Protein AF-A0A975L8N8-F1 (afdb_monomer_lite)

pLDDT: mean 70.87, std 14.81, range [38.94, 93.69]

Secondary structure (DSSP, 8-state):
--HHHHHHHHHHHHHHHHHHHHHHHHHHHHHHHHHHTT---PPPPPP-----S--------TTSPPHHHHHHHHHHHHTT-HHHHHHHHHHHTTT-HHHHHHHHHHHHHTTS-----

Sequence (117 aa):
MSLMFMLFALLGAVVVLGGGSYALRSVLAHMEARVALAEPEPPPRPEPDPHVGGYVPVQGDPGALPAELRDRVRNLIALGRTEDAVRVVRARLGGDEAGALRVVRRLGGEERPALES

Foldseek 3Di:
DDPVVVVVVVVVVVCCVVVVVVVVVVVVVVVVVVVVVVDPDDPDDDDDDDDDDDDDDPPPDPLDDDPVLLVVLLVCVVVVNNVVSLVSQCVVVVNPSVSSNVSSCVSNVVPPDPPDD

Structure (mmCIF, N/CA/C/O backbone):
data_AF-A0A975L8N8-F1
#
_entry.id   AF-A0A975L8N8-F1
#
loop_
_atom_site.group_PDB
_atom_site.id
_atom_site.type_symbol
_atom_site.label_atom_id
_atom_site.label_alt_id
_atom_site.label_comp_id
_atom_site.label_asym_id
_atom_site.label_entity_id
_atom_site.label_seq_id
_atom_site.pdbx_PDB_ins_code
_atom_site.Cartn_x
_atom_site.Cartn_y
_atom_site.Cartn_z
_atom_site.occupancy
_atom_site.B_iso_or_equiv
_atom_site.auth_seq_id
_atom_site.auth_comp_id
_atom_site.auth_asym_id
_atom_site.auth_atom_id
_atom_site.pdbx_PDB_model_num
ATOM 1 N N . MET A 1 1 ? -18.707 13.602 33.721 1.00 67.00 1 MET A N 1
ATOM 2 C CA . MET A 1 1 ? -17.598 12.804 33.152 1.00 67.00 1 MET A CA 1
ATOM 3 C C . MET A 1 1 ? -16.348 13.674 33.170 1.00 67.00 1 MET A C 1
ATOM 5 O O . MET A 1 1 ? -16.394 14.760 32.612 1.00 67.00 1 MET A O 1
ATOM 9 N N . SER A 1 2 ? -15.307 13.293 33.915 1.00 85.88 2 SER A N 1
ATOM 10 C CA . SER A 1 2 ? -14.152 14.166 34.194 1.00 85.88 2 SER A CA 1
ATOM 11 C C . SER A 1 2 ? -13.289 14.402 32.944 1.00 85.88 2 SER A C 1
ATOM 13 O O . SER A 1 2 ? -1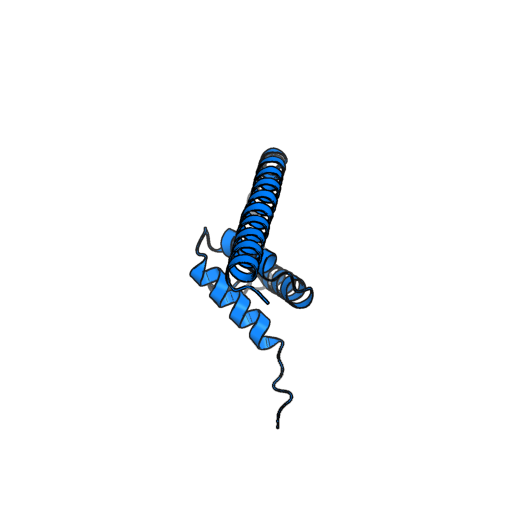2.880 13.442 32.294 1.00 85.88 2 SER A O 1
ATOM 15 N N . LEU A 1 3 ? -12.978 15.668 32.638 1.00 88.69 3 LEU A N 1
ATOM 16 C CA . LEU A 1 3 ? -12.120 16.095 31.518 1.00 88.69 3 LEU A CA 1
ATOM 17 C C . LEU A 1 3 ? -10.737 15.416 31.540 1.00 88.69 3 LEU A C 1
ATOM 19 O O . LEU A 1 3 ? -10.212 15.035 30.497 1.00 88.69 3 LEU A O 1
ATOM 23 N N . MET A 1 4 ? -10.188 15.192 32.736 1.00 90.44 4 MET A N 1
ATOM 24 C CA . MET A 1 4 ? -8.932 14.457 32.934 1.00 90.44 4 MET A CA 1
ATOM 25 C C . MET A 1 4 ? -9.010 13.038 32.363 1.00 90.44 4 MET A C 1
ATOM 27 O O . MET A 1 4 ? -8.095 12.586 31.684 1.00 90.44 4 MET A O 1
ATOM 31 N N . PHE A 1 5 ? -10.132 12.352 32.579 1.00 91.06 5 PHE A N 1
ATOM 32 C CA . PHE A 1 5 ? -10.330 10.986 32.097 1.00 91.06 5 PHE A CA 1
ATOM 33 C C . PHE A 1 5 ? -10.394 10.932 30.564 1.00 91.06 5 PHE A C 1
ATOM 35 O O . PHE A 1 5 ? -9.832 10.031 29.947 1.00 91.06 5 PHE A O 1
ATOM 42 N N . MET A 1 6 ? -11.022 11.939 29.946 1.00 91.25 6 MET A N 1
ATOM 43 C CA . MET A 1 6 ? -11.068 12.083 28.490 1.00 91.25 6 MET A CA 1
ATOM 44 C C . MET A 1 6 ? -9.670 12.294 27.902 1.00 91.25 6 MET A C 1
ATOM 46 O O . MET A 1 6 ? -9.335 11.661 26.906 1.00 91.25 6 MET A O 1
ATOM 50 N N . LEU A 1 7 ? -8.842 13.131 28.534 1.00 92.81 7 LEU A N 1
ATOM 51 C CA . LEU A 1 7 ? -7.463 13.375 28.104 1.00 92.81 7 LEU A CA 1
ATOM 52 C C . LEU A 1 7 ? -6.601 12.113 28.174 1.00 92.81 7 LEU A C 1
ATOM 54 O O . LEU A 1 7 ? -5.882 11.826 27.221 1.00 92.81 7 LEU A O 1
ATOM 58 N N . PHE A 1 8 ? -6.707 11.329 29.250 1.00 93.69 8 PHE A N 1
ATOM 59 C CA . PHE A 1 8 ? -5.989 10.056 29.351 1.00 93.69 8 PHE A CA 1
ATOM 60 C C . PHE A 1 8 ? -6.437 9.049 28.291 1.00 93.69 8 PHE A C 1
ATOM 62 O O . PHE A 1 8 ? -5.593 8.393 27.682 1.00 93.69 8 PHE A O 1
ATOM 69 N N . ALA A 1 9 ? -7.742 8.957 28.023 1.00 91.81 9 ALA A N 1
ATOM 70 C CA . ALA A 1 9 ? -8.263 8.095 26.966 1.00 91.81 9 ALA A CA 1
ATOM 71 C C . ALA A 1 9 ? -7.755 8.525 25.579 1.00 91.81 9 ALA A C 1
ATOM 73 O O . ALA A 1 9 ? -7.327 7.683 24.791 1.00 91.81 9 ALA A O 1
ATOM 74 N N . LEU A 1 10 ? -7.741 9.832 25.302 1.00 92.62 10 LEU A N 1
ATOM 75 C CA . LEU A 1 10 ? -7.222 10.395 24.053 1.00 92.62 10 LEU A CA 1
ATOM 76 C C . LEU A 1 10 ? -5.724 10.130 23.892 1.00 92.62 10 LEU A C 1
ATOM 78 O O . LEU A 1 10 ? -5.289 9.686 22.833 1.00 92.62 10 LEU A O 1
ATOM 82 N N . LEU A 1 11 ? -4.943 10.344 24.951 1.00 93.31 11 LEU A N 1
ATOM 83 C CA . LEU A 1 11 ? -3.508 10.078 24.951 1.00 93.31 11 LEU A CA 1
ATOM 84 C C . LEU A 1 11 ? -3.227 8.590 24.694 1.00 93.31 11 LEU A C 1
ATOM 86 O O . LEU A 1 11 ? -2.405 8.256 23.845 1.00 93.31 11 LEU A O 1
ATOM 90 N N . GLY A 1 12 ? -3.955 7.699 25.373 1.00 89.81 12 GLY A N 1
ATOM 91 C CA . GLY A 1 12 ? -3.857 6.256 25.168 1.00 89.81 12 GLY A CA 1
ATOM 92 C C . GLY A 1 12 ? -4.205 5.849 23.737 1.00 89.81 12 GLY A C 1
ATOM 93 O O . GLY A 1 12 ? -3.465 5.085 23.122 1.00 89.81 12 GLY A O 1
ATOM 94 N N . ALA A 1 13 ? -5.274 6.413 23.173 1.00 91.00 13 ALA A N 1
ATOM 95 C CA . ALA A 1 13 ? -5.662 6.163 21.790 1.00 91.00 13 ALA A CA 1
ATOM 96 C C . ALA A 1 13 ? -4.569 6.600 20.804 1.00 91.00 13 ALA A C 1
ATOM 98 O O . ALA A 1 13 ? -4.216 5.829 19.918 1.00 91.00 13 ALA A O 1
ATOM 99 N N . VAL A 1 14 ? -3.979 7.787 20.986 1.00 90.88 14 VAL A N 1
ATOM 100 C CA . VAL A 1 14 ? -2.882 8.275 20.132 1.00 90.88 14 VAL A CA 1
ATOM 101 C C . VAL A 1 14 ? -1.651 7.374 20.240 1.00 90.88 14 VAL A C 1
ATOM 103 O O . VAL A 1 14 ? -1.049 7.047 19.219 1.00 90.88 14 VAL A O 1
ATOM 106 N N . VAL A 1 15 ? -1.295 6.923 21.446 1.00 91.12 15 VAL A N 1
ATOM 107 C CA . VAL A 1 15 ? -0.158 6.013 21.660 1.00 91.12 15 VAL A CA 1
ATOM 108 C C . VAL A 1 15 ? -0.400 4.653 21.006 1.00 91.12 15 VAL A C 1
ATOM 110 O O . VAL A 1 15 ? 0.490 4.142 20.333 1.00 91.12 15 VAL A O 1
ATOM 113 N N . VAL A 1 16 ? -1.597 4.078 21.145 1.00 90.75 16 VAL A N 1
ATOM 114 C CA . VAL A 1 16 ? -1.958 2.806 20.499 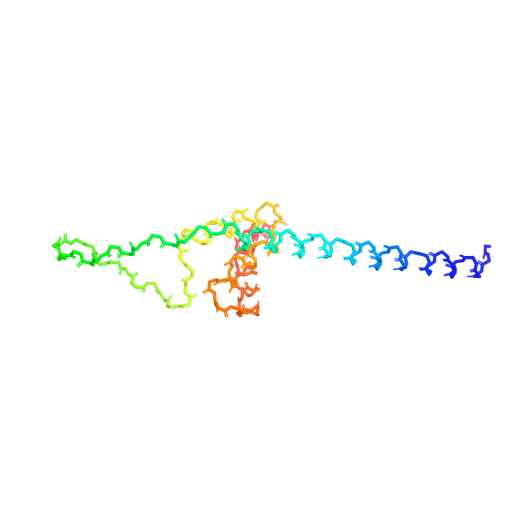1.00 90.75 16 VAL A CA 1
ATOM 115 C C . VAL A 1 16 ? -1.968 2.952 18.980 1.00 90.75 16 VAL A C 1
ATOM 117 O O . VAL A 1 16 ? -1.435 2.094 18.278 1.00 90.75 16 VAL A O 1
ATOM 120 N N . LEU A 1 17 ? -2.516 4.051 18.462 1.00 81.88 17 LEU A N 1
ATOM 121 C CA . LEU A 1 17 ? -2.595 4.292 17.026 1.00 81.88 17 LEU A CA 1
ATOM 122 C C . LEU A 1 17 ? -1.204 4.532 16.421 1.00 81.88 17 LEU A C 1
ATOM 124 O O . LEU A 1 17 ? -0.873 3.965 15.379 1.00 81.88 17 LEU A O 1
ATOM 128 N N . GLY A 1 18 ? -0.358 5.309 17.100 1.00 80.88 18 GLY A N 1
ATOM 129 C CA . GLY A 1 18 ? 1.025 5.554 16.698 1.00 80.88 18 GLY A CA 1
ATOM 130 C C . GLY A 1 18 ? 1.898 4.303 16.811 1.00 80.88 18 GLY A C 1
ATOM 131 O O . GLY A 1 18 ? 2.601 3.951 15.865 1.00 80.88 18 GLY A O 1
ATOM 132 N N . GLY A 1 19 ? 1.808 3.586 17.934 1.00 81.25 19 GLY A N 1
ATOM 133 C CA . GLY A 1 19 ? 2.548 2.348 18.175 1.00 81.25 19 GLY A CA 1
ATOM 134 C C . GLY A 1 19 ? 2.148 1.226 17.217 1.00 81.25 19 GLY A C 1
ATOM 135 O O . GLY A 1 19 ? 3.017 0.570 16.644 1.00 81.25 19 GLY A O 1
ATOM 136 N N . GLY A 1 20 ? 0.847 1.053 16.969 1.00 74.12 20 GLY A N 1
ATOM 137 C CA . GLY A 1 20 ? 0.325 0.090 16.001 1.00 74.12 20 GLY A CA 1
ATOM 138 C C . GLY A 1 20 ? 0.775 0.398 14.573 1.00 74.12 20 GLY A C 1
ATOM 139 O O . GLY A 1 20 ? 1.243 -0.495 13.868 1.00 74.12 20 GLY A O 1
ATOM 140 N N . SER A 1 21 ? 0.733 1.673 14.173 1.00 75.44 21 SER A N 1
ATOM 141 C CA . SER A 1 21 ? 1.208 2.113 12.853 1.00 75.44 21 SER A CA 1
ATOM 142 C C . SER A 1 21 ? 2.713 1.881 12.677 1.00 75.44 21 SER A C 1
ATOM 144 O O . SER A 1 21 ? 3.162 1.477 11.603 1.00 75.44 21 SER A O 1
ATOM 146 N N . TYR A 1 22 ? 3.502 2.088 13.735 1.00 79.81 22 TYR A N 1
ATOM 147 C CA . TYR A 1 22 ? 4.944 1.852 13.709 1.00 79.81 22 TYR A CA 1
ATOM 148 C C . TYR A 1 22 ? 5.288 0.360 13.634 1.00 79.81 22 TYR A C 1
ATOM 150 O O . TYR A 1 22 ? 6.135 -0.037 12.833 1.00 79.81 22 TYR A O 1
ATOM 158 N N . ALA A 1 23 ? 4.601 -0.480 14.414 1.00 75.50 23 ALA A N 1
ATOM 159 C CA . ALA A 1 23 ? 4.781 -1.928 14.369 1.00 75.50 23 ALA A CA 1
ATOM 160 C C . ALA A 1 23 ? 4.426 -2.494 12.986 1.00 75.50 23 ALA A C 1
ATOM 162 O O . ALA A 1 23 ? 5.194 -3.276 12.427 1.00 75.50 23 ALA A O 1
ATOM 163 N N . LEU A 1 24 ? 3.318 -2.035 12.393 1.00 76.38 24 LEU A N 1
ATOM 164 C CA . LEU A 1 24 ? 2.907 -2.444 11.051 1.00 76.38 24 LEU A CA 1
ATOM 165 C C . LEU A 1 24 ? 3.962 -2.047 10.008 1.00 76.38 24 LEU A C 1
ATOM 167 O O . LEU A 1 24 ? 4.406 -2.885 9.225 1.00 76.38 24 LEU A O 1
ATOM 171 N N . ARG A 1 25 ? 4.451 -0.801 10.059 1.00 76.31 25 ARG A N 1
ATOM 172 C CA . ARG A 1 25 ? 5.522 -0.318 9.174 1.00 76.31 25 ARG A CA 1
ATOM 173 C C . ARG A 1 25 ? 6.817 -1.120 9.327 1.00 76.31 25 ARG A C 1
ATOM 175 O O . ARG A 1 25 ? 7.476 -1.398 8.329 1.00 76.31 25 ARG A O 1
ATOM 182 N N . SER A 1 26 ? 7.164 -1.509 10.553 1.00 74.31 26 SER A N 1
ATOM 183 C CA . SER A 1 26 ? 8.346 -2.327 10.841 1.00 74.31 26 SER A CA 1
ATOM 184 C C . SER A 1 26 ? 8.240 -3.722 10.217 1.00 74.31 26 SER A C 1
ATOM 186 O O . SER A 1 26 ? 9.180 -4.179 9.569 1.00 74.31 26 SER A O 1
ATOM 188 N N . VAL A 1 27 ? 7.076 -4.373 10.328 1.00 76.44 27 VAL A N 1
ATOM 189 C CA . VAL A 1 27 ? 6.834 -5.696 9.727 1.00 76.44 27 VAL A CA 1
ATOM 190 C C . VAL A 1 27 ? 6.868 -5.631 8.201 1.00 76.44 27 VAL A C 1
ATOM 192 O O . VAL A 1 27 ? 7.505 -6.480 7.578 1.00 76.44 27 VAL A O 1
ATOM 195 N N . LEU A 1 28 ? 6.249 -4.611 7.594 1.00 76.25 28 LEU A N 1
ATOM 196 C CA . LEU A 1 28 ? 6.297 -4.417 6.141 1.00 76.25 28 LEU A CA 1
ATOM 197 C C . LEU A 1 28 ? 7.736 -4.220 5.644 1.00 76.25 28 LEU A C 1
ATOM 199 O O . LEU A 1 28 ? 8.142 -4.882 4.691 1.00 76.25 28 LEU A O 1
ATOM 203 N N . ALA A 1 29 ? 8.524 -3.382 6.324 1.00 74.94 29 ALA A N 1
ATOM 204 C CA . ALA A 1 29 ? 9.933 -3.178 5.985 1.00 74.94 29 ALA A CA 1
ATOM 205 C C . ALA A 1 29 ? 10.752 -4.476 6.116 1.00 74.94 29 ALA A C 1
ATOM 207 O O . ALA A 1 29 ? 11.615 -4.765 5.288 1.00 74.94 29 ALA A O 1
ATOM 208 N N . HIS A 1 30 ? 10.452 -5.299 7.126 1.00 66.38 30 HIS A N 1
ATOM 209 C CA . HIS A 1 30 ? 11.099 -6.597 7.308 1.00 66.38 30 HIS A CA 1
ATOM 210 C C . HIS A 1 30 ? 10.755 -7.599 6.196 1.00 66.38 30 HIS A C 1
ATOM 212 O O . HIS A 1 30 ? 11.603 -8.401 5.806 1.00 66.38 30 HIS A O 1
ATOM 218 N N . MET A 1 31 ? 9.525 -7.568 5.676 1.00 66.81 31 MET A N 1
ATOM 219 C CA . MET A 1 31 ? 9.108 -8.416 4.555 1.00 66.81 31 MET A CA 1
ATOM 220 C C . MET A 1 31 ? 9.744 -7.974 3.237 1.00 66.81 31 MET A C 1
ATOM 222 O O . MET A 1 31 ? 10.229 -8.819 2.488 1.00 66.81 31 MET A O 1
ATOM 226 N N . GLU A 1 32 ? 9.806 -6.668 2.978 1.00 59.69 32 GLU A N 1
ATOM 227 C CA . GLU A 1 32 ? 10.454 -6.106 1.787 1.00 59.69 32 GLU A CA 1
ATOM 228 C C . GLU A 1 32 ? 11.945 -6.482 1.729 1.00 59.69 32 GLU A C 1
ATOM 230 O O . GLU A 1 32 ? 12.430 -6.923 0.688 1.00 59.69 32 GLU A O 1
ATOM 235 N N . ALA A 1 33 ? 12.643 -6.453 2.872 1.00 57.38 33 ALA A N 1
ATOM 236 C CA . ALA A 1 33 ? 14.033 -6.900 2.974 1.00 57.38 33 ALA A CA 1
ATOM 237 C C . ALA A 1 33 ? 14.216 -8.400 2.666 1.00 57.38 33 ALA A C 1
ATOM 239 O O . ALA A 1 33 ? 15.215 -8.791 2.063 1.00 57.38 33 ALA A O 1
ATOM 240 N N . ARG A 1 34 ? 13.254 -9.255 3.042 1.00 56.62 34 ARG A N 1
ATOM 241 C CA . ARG A 1 34 ? 13.306 -10.687 2.702 1.00 56.62 34 ARG A CA 1
ATOM 242 C C . ARG A 1 34 ? 13.009 -10.961 1.232 1.00 56.62 34 ARG A C 1
ATOM 244 O O . ARG A 1 34 ? 13.588 -11.888 0.679 1.00 56.62 34 ARG A O 1
ATOM 251 N N . VAL A 1 35 ? 12.129 -10.178 0.612 1.00 54.94 35 VAL A N 1
ATOM 252 C CA . VAL A 1 35 ? 11.817 -10.301 -0.820 1.00 54.94 35 VAL A CA 1
ATOM 253 C C . VAL A 1 35 ? 13.003 -9.852 -1.674 1.00 54.94 35 VAL A C 1
ATOM 255 O O . VAL A 1 35 ? 13.341 -10.544 -2.626 1.00 54.94 35 VAL A O 1
ATOM 258 N N . ALA A 1 36 ? 13.691 -8.771 -1.295 1.00 56.53 36 ALA A N 1
ATOM 259 C CA . ALA A 1 36 ? 14.886 -8.298 -2.000 1.00 56.53 36 ALA A CA 1
ATOM 260 C C . ALA A 1 36 ? 16.048 -9.312 -1.980 1.00 56.53 36 ALA A C 1
ATOM 262 O O . ALA A 1 36 ? 16.826 -9.387 -2.922 1.00 56.53 36 ALA A O 1
ATOM 263 N N . LEU A 1 37 ? 16.156 -10.125 -0.924 1.00 55.78 37 LEU A N 1
ATOM 264 C CA . LEU A 1 37 ? 17.142 -11.211 -0.839 1.00 55.78 37 LEU A CA 1
ATOM 265 C C . LEU A 1 37 ? 16.728 -12.477 -1.608 1.00 55.78 37 LEU A C 1
ATOM 267 O O . LEU A 1 37 ? 17.552 -13.368 -1.794 1.00 55.78 37 LEU A O 1
ATOM 271 N N . ALA A 1 38 ? 15.464 -12.576 -2.024 1.00 54.19 38 ALA A N 1
ATOM 272 C CA . ALA A 1 38 ? 14.915 -13.725 -2.736 1.00 54.19 38 ALA A CA 1
ATOM 273 C C . ALA A 1 38 ? 14.858 -13.525 -4.260 1.00 54.19 38 ALA A C 1
ATOM 275 O O . ALA A 1 38 ? 14.338 -14.399 -4.951 1.00 54.19 38 ALA A O 1
ATOM 276 N N . GLU A 1 39 ? 15.357 -12.401 -4.786 1.00 48.62 39 GLU A N 1
ATOM 277 C CA . GLU A 1 39 ? 15.393 -12.132 -6.224 1.00 48.62 39 GLU A CA 1
ATOM 278 C C . GLU A 1 39 ? 16.506 -12.979 -6.877 1.00 48.62 39 GLU A C 1
ATOM 280 O O . GLU A 1 39 ? 17.688 -12.754 -6.602 1.00 48.62 39 GLU A O 1
ATOM 285 N N . PRO A 1 40 ? 16.167 -14.000 -7.693 1.00 54.06 40 PRO A N 1
ATOM 286 C CA . PRO A 1 40 ? 17.155 -14.801 -8.403 1.00 54.06 40 PRO A CA 1
ATOM 287 C C . PRO A 1 40 ? 17.836 -13.925 -9.452 1.00 54.06 40 PRO A C 1
ATOM 289 O O . PRO A 1 40 ? 17.172 -13.140 -10.131 1.00 54.06 40 PRO A O 1
ATOM 292 N N . GLU A 1 41 ? 19.150 -14.083 -9.590 1.00 51.88 41 GLU A N 1
ATOM 293 C CA . GLU A 1 41 ? 19.965 -13.424 -10.609 1.00 51.88 41 GLU A CA 1
ATOM 294 C C . GLU A 1 41 ? 19.261 -13.463 -11.986 1.00 51.88 41 GLU A C 1
ATOM 296 O O . GLU A 1 41 ? 18.837 -14.537 -12.430 1.00 51.88 41 GLU A O 1
ATOM 301 N N . PRO A 1 42 ? 19.056 -12.309 -12.648 1.00 64.06 42 PRO A N 1
ATOM 302 C CA . PRO A 1 42 ? 18.254 -12.245 -13.863 1.00 64.06 42 PRO A CA 1
ATOM 303 C C . PRO A 1 42 ? 18.932 -13.038 -14.993 1.00 64.06 42 PRO A C 1
ATOM 305 O O . PRO A 1 42 ? 20.124 -12.836 -15.237 1.00 64.06 42 PRO A O 1
ATOM 308 N N . PRO A 1 43 ? 18.208 -13.916 -15.718 1.00 64.50 43 PRO A N 1
ATOM 309 C CA . PRO A 1 43 ? 18.793 -14.669 -16.819 1.00 64.50 43 PRO A CA 1
ATOM 310 C C . PRO A 1 43 ? 19.299 -13.721 -17.923 1.00 64.50 43 PRO A C 1
ATOM 312 O O . PRO A 1 43 ? 18.688 -12.670 -18.165 1.00 64.50 43 PRO A O 1
ATOM 315 N N . PRO A 1 44 ? 20.407 -14.073 -18.603 1.00 59.16 44 PRO A N 1
ATOM 316 C CA . PRO A 1 44 ? 21.000 -13.245 -19.645 1.00 59.16 44 PRO A CA 1
ATOM 317 C C . PRO A 1 44 ? 19.983 -12.987 -20.760 1.00 59.16 44 PRO A C 1
ATOM 319 O O . PRO A 1 44 ? 19.337 -13.904 -21.268 1.00 59.16 44 PRO A O 1
ATOM 322 N N . ARG A 1 45 ? 19.821 -11.708 -21.114 1.00 61.38 45 ARG A N 1
ATOM 323 C CA . ARG A 1 45 ? 18.921 -11.258 -22.182 1.00 61.38 45 ARG A CA 1
ATOM 324 C C . ARG A 1 45 ? 19.370 -11.886 -23.511 1.00 61.38 45 ARG A C 1
ATOM 326 O O . ARG A 1 45 ? 20.543 -11.727 -23.845 1.00 61.38 45 ARG A O 1
ATOM 333 N N . PRO A 1 46 ? 18.487 -12.560 -24.268 1.00 53.75 46 PRO A N 1
ATOM 334 C CA . PRO A 1 46 ? 18.838 -13.060 -25.590 1.00 53.75 46 PRO A CA 1
ATOM 335 C C . PRO A 1 46 ? 19.117 -11.886 -26.540 1.00 53.75 46 PRO A C 1
ATOM 337 O O . PRO A 1 46 ? 18.396 -10.884 -26.535 1.00 53.75 46 PRO A O 1
ATOM 340 N N . GLU A 1 47 ? 20.200 -12.003 -27.309 1.00 51.50 47 GLU A N 1
ATOM 341 C CA . GLU A 1 47 ? 20.576 -11.071 -28.374 1.00 51.50 47 GLU A CA 1
ATOM 342 C C . GLU A 1 47 ? 19.452 -10.960 -29.423 1.00 51.50 47 GLU A C 1
ATOM 344 O O . GLU A 1 47 ? 18.737 -11.933 -29.670 1.00 51.50 47 GLU A O 1
ATOM 349 N N . PRO A 1 48 ? 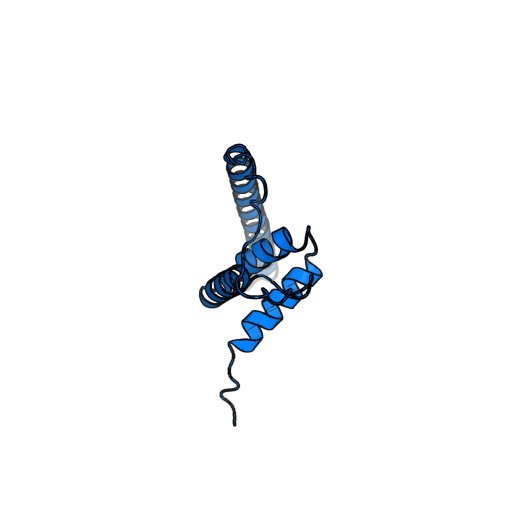19.245 -9.778 -30.028 1.00 54.66 48 PRO A N 1
ATOM 350 C CA . PRO A 1 48 ? 18.160 -9.571 -30.977 1.00 54.66 48 PRO A CA 1
ATOM 351 C C . PRO A 1 48 ? 18.450 -10.272 -32.313 1.00 54.66 48 PRO A C 1
ATOM 353 O O . PRO A 1 48 ? 19.333 -9.858 -33.064 1.00 54.66 48 PRO A O 1
ATOM 356 N N . ASP A 1 49 ? 17.657 -11.297 -32.624 1.00 48.78 49 ASP A N 1
ATOM 357 C CA . ASP A 1 49 ? 17.637 -11.960 -33.930 1.00 48.78 49 ASP A CA 1
ATOM 358 C C . ASP A 1 49 ? 17.220 -11.002 -35.073 1.00 48.78 49 ASP A C 1
ATOM 360 O O . ASP A 1 49 ? 16.465 -10.037 -34.863 1.00 48.78 49 ASP A O 1
ATOM 364 N N . PRO A 1 50 ? 17.682 -11.254 -36.315 1.00 56.56 50 PRO A N 1
ATOM 365 C CA . PRO A 1 50 ? 17.424 -10.391 -37.460 1.00 56.56 50 PRO A CA 1
ATOM 366 C C . PRO A 1 50 ? 15.939 -10.437 -37.849 1.00 56.56 50 PRO A C 1
ATOM 368 O O . PRO A 1 50 ? 15.406 -11.454 -38.290 1.00 56.56 50 PRO A O 1
ATOM 371 N N . HIS A 1 51 ? 15.264 -9.302 -37.669 1.00 51.03 51 HIS A N 1
ATOM 372 C CA . HIS A 1 51 ? 13.830 -9.132 -37.883 1.00 51.03 51 HIS A CA 1
ATOM 373 C C . HIS A 1 51 ? 13.461 -9.254 -39.371 1.00 51.03 51 HIS A C 1
ATOM 375 O O . HIS A 1 51 ? 13.776 -8.374 -40.174 1.00 51.03 51 HIS A O 1
ATOM 381 N N . VAL A 1 52 ? 12.728 -10.310 -39.732 1.00 51.19 52 VAL A N 1
ATOM 382 C CA . VAL A 1 52 ? 12.082 -10.464 -41.043 1.00 51.19 52 VAL A CA 1
ATOM 383 C C . VAL A 1 52 ? 10.585 -10.191 -40.890 1.00 51.19 52 VAL A C 1
ATOM 385 O O . VAL A 1 52 ? 9.877 -10.975 -40.275 1.00 51.19 52 VAL A O 1
ATOM 388 N N . GLY A 1 53 ? 10.135 -9.068 -41.462 1.00 53.94 53 GLY A N 1
ATOM 389 C CA . GLY A 1 53 ? 8.756 -8.782 -41.882 1.00 53.94 53 GLY A CA 1
ATOM 390 C C . GLY A 1 53 ? 7.619 -9.031 -40.882 1.00 53.94 53 GLY A C 1
ATOM 391 O O . GLY A 1 53 ? 7.117 -10.142 -40.773 1.00 53.94 53 GLY A O 1
ATOM 392 N N . GLY A 1 54 ? 7.081 -7.968 -40.280 1.00 54.56 54 GLY A N 1
ATOM 393 C CA . GLY A 1 54 ? 5.776 -8.044 -39.617 1.00 54.56 54 GLY A CA 1
ATOM 394 C C . GLY A 1 54 ? 5.568 -6.979 -38.553 1.00 54.56 54 GLY A C 1
ATOM 395 O O . GLY A 1 54 ? 6.308 -6.940 -37.584 1.00 54.56 54 GLY A O 1
ATOM 396 N N . TYR A 1 55 ? 4.534 -6.159 -38.764 1.00 51.28 55 TYR A N 1
ATOM 397 C CA . TYR A 1 55 ? 3.907 -5.209 -37.836 1.00 51.28 55 TYR A CA 1
ATOM 398 C C . TYR A 1 55 ? 4.841 -4.228 -37.117 1.00 51.28 55 TYR A C 1
ATOM 400 O O . TYR A 1 55 ? 5.568 -4.576 -36.199 1.00 51.28 55 TYR A O 1
ATOM 408 N N . VAL A 1 56 ? 4.732 -2.948 -37.482 1.00 54.09 56 VAL A N 1
A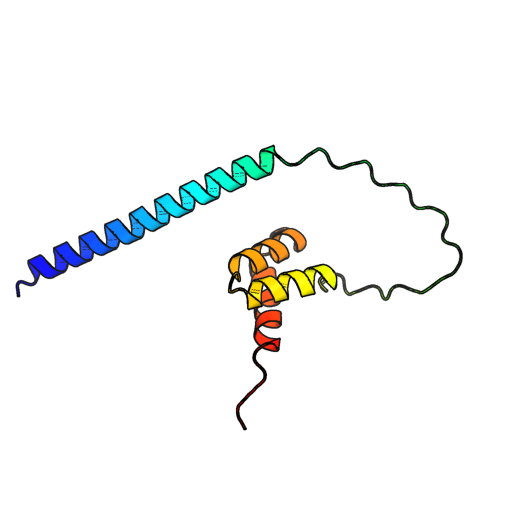TOM 409 C CA . VAL A 1 56 ? 5.282 -1.837 -36.695 1.00 54.09 56 VAL A CA 1
ATOM 410 C C . VAL A 1 56 ? 4.614 -1.867 -35.313 1.00 54.09 56 VAL A C 1
ATOM 412 O O . VAL A 1 56 ? 3.411 -1.594 -35.241 1.00 54.09 56 VAL A O 1
ATOM 415 N N . PRO A 1 57 ? 5.323 -2.172 -34.208 1.00 50.97 57 PRO A N 1
ATOM 416 C CA . PRO A 1 57 ? 4.780 -1.860 -32.904 1.00 50.97 57 PRO A CA 1
ATOM 417 C C . PRO A 1 57 ? 4.768 -0.335 -32.824 1.00 50.97 57 PRO A C 1
ATOM 419 O O . PRO A 1 57 ? 5.815 0.310 -32.909 1.00 50.97 57 PRO A O 1
ATOM 422 N N . VAL A 1 58 ? 3.571 0.248 -32.727 1.00 48.91 58 VAL A N 1
ATOM 423 C CA . VAL A 1 58 ? 3.403 1.648 -32.332 1.00 48.91 58 VAL A CA 1
ATOM 424 C C . VAL A 1 58 ? 4.289 1.858 -31.111 1.00 48.91 58 VAL A C 1
ATOM 426 O O . VAL A 1 58 ? 4.075 1.237 -30.069 1.00 48.91 58 VAL A O 1
ATOM 429 N N . GLN A 1 59 ? 5.327 2.676 -31.282 1.00 45.66 59 GLN A N 1
ATOM 430 C CA . GLN A 1 59 ? 6.181 3.125 -30.198 1.00 45.66 59 GLN A CA 1
ATOM 431 C C . GLN A 1 59 ? 5.276 3.880 -29.230 1.00 45.66 59 GLN A C 1
ATOM 433 O O . GLN A 1 59 ? 4.901 5.027 -29.466 1.00 45.66 59 GLN A O 1
ATOM 438 N N . GLY A 1 60 ? 4.840 3.176 -28.187 1.00 45.16 60 GLY A N 1
ATOM 439 C CA . GLY A 1 60 ? 4.131 3.773 -27.075 1.00 45.16 60 GLY A CA 1
ATOM 440 C C . GLY A 1 60 ? 5.025 4.844 -26.472 1.00 45.16 60 GLY A C 1
ATOM 441 O O . GLY A 1 60 ? 6.198 4.590 -26.202 1.00 45.16 60 GLY A O 1
ATOM 442 N N . ASP A 1 61 ? 4.451 6.034 -26.327 1.00 46.91 61 ASP A N 1
ATOM 443 C CA . ASP A 1 61 ? 5.005 7.199 -25.646 1.00 46.91 61 ASP A CA 1
ATOM 444 C C . ASP A 1 61 ? 5.905 6.769 -24.461 1.00 46.91 61 ASP A C 1
ATOM 446 O O . ASP A 1 61 ? 5.486 5.921 -23.669 1.00 46.91 61 ASP A O 1
ATOM 450 N N . PRO A 1 62 ? 7.132 7.296 -24.304 1.00 47.62 62 PRO A N 1
ATOM 451 C CA . PRO A 1 62 ? 8.017 6.945 -23.188 1.00 47.62 62 PRO A CA 1
ATOM 452 C C . PRO A 1 62 ? 7.418 7.250 -21.798 1.00 47.62 62 PRO A C 1
ATOM 454 O O . PRO A 1 62 ? 7.965 6.798 -20.793 1.00 47.62 62 PRO A O 1
ATOM 457 N N . GLY A 1 63 ? 6.285 7.966 -21.725 1.00 48.34 63 GLY A N 1
ATOM 458 C CA . GLY A 1 63 ? 5.458 8.122 -20.522 1.00 48.34 63 GLY A CA 1
ATOM 459 C C . GLY A 1 63 ? 4.222 7.208 -20.434 1.00 48.34 63 GLY A C 1
ATOM 460 O O . GLY A 1 63 ? 3.510 7.235 -19.427 1.00 48.34 63 GLY A O 1
ATOM 461 N N . ALA A 1 64 ? 3.929 6.400 -21.456 1.00 57.56 64 ALA A N 1
ATOM 462 C CA . ALA A 1 64 ? 2.807 5.471 -21.476 1.00 57.56 64 ALA A CA 1
ATOM 463 C C . ALA A 1 64 ? 3.197 4.130 -20.848 1.00 57.56 64 ALA A C 1
ATOM 465 O O . ALA A 1 64 ? 4.084 3.412 -21.310 1.00 57.56 64 ALA A O 1
ATOM 466 N N . LEU A 1 65 ? 2.484 3.754 -19.786 1.00 62.91 65 LEU A N 1
ATOM 467 C CA . LEU A 1 65 ? 2.637 2.436 -19.181 1.00 62.91 65 LEU A CA 1
ATOM 468 C C . LEU A 1 65 ? 2.323 1.343 -20.220 1.00 62.91 65 LEU A C 1
ATOM 470 O O . LEU A 1 65 ? 1.314 1.482 -20.929 1.00 62.91 65 LEU A O 1
ATOM 474 N N . PRO A 1 66 ? 3.115 0.248 -20.263 1.00 70.44 66 PRO A N 1
ATOM 475 C CA . PRO A 1 66 ? 2.789 -0.944 -21.042 1.00 70.44 66 PRO A CA 1
ATOM 476 C C . PRO A 1 66 ? 1.355 -1.402 -20.757 1.00 70.44 66 PRO A C 1
ATOM 478 O O . PRO A 1 66 ? 0.907 -1.312 -19.612 1.00 70.44 66 PRO A O 1
ATOM 481 N N . ALA A 1 67 ? 0.641 -1.890 -21.774 1.00 70.94 67 ALA A N 1
ATOM 482 C CA . ALA A 1 67 ? -0.762 -2.298 -21.638 1.00 70.94 67 ALA A CA 1
ATOM 483 C C . ALA A 1 67 ? -0.958 -3.324 -20.505 1.00 70.94 67 ALA A C 1
ATOM 485 O O . ALA A 1 67 ? -1.803 -3.132 -19.639 1.00 70.94 67 ALA A O 1
ATOM 486 N N . GLU A 1 68 ? -0.066 -4.310 -20.412 1.00 70.94 68 GLU A N 1
ATOM 487 C CA . GLU A 1 68 ? -0.067 -5.317 -19.343 1.00 70.94 68 GLU A CA 1
ATOM 488 C C . GLU A 1 68 ? 0.094 -4.709 -17.940 1.00 70.94 68 GLU A C 1
ATOM 490 O O . GLU A 1 68 ? -0.549 -5.131 -16.976 1.00 70.94 68 GLU A O 1
ATOM 495 N N . LEU A 1 69 ? 0.944 -3.684 -17.812 1.00 79.31 69 LEU A N 1
ATOM 496 C CA . LEU A 1 69 ? 1.154 -2.983 -16.547 1.00 79.31 69 LEU A CA 1
ATOM 497 C C . LEU A 1 69 ? -0.080 -2.160 -16.172 1.00 79.31 69 LEU A C 1
ATOM 499 O O . LEU A 1 69 ? -0.439 -2.083 -15.001 1.00 79.31 69 LEU A O 1
ATOM 503 N N . ARG A 1 70 ? -0.737 -1.569 -17.170 1.00 81.38 70 ARG A N 1
ATOM 504 C CA . ARG A 1 70 ? -1.975 -0.809 -17.007 1.00 81.38 70 ARG A CA 1
ATOM 505 C C . ARG A 1 70 ? -3.113 -1.698 -16.516 1.00 81.38 70 ARG A C 1
ATOM 507 O O . ARG A 1 70 ? -3.766 -1.336 -15.542 1.00 81.38 70 ARG A O 1
ATOM 514 N N . ASP A 1 71 ? -3.287 -2.870 -17.120 1.00 79.06 71 ASP A N 1
ATOM 515 C CA . ASP A 1 71 ? -4.312 -3.842 -16.727 1.00 79.06 71 ASP A CA 1
ATOM 516 C C . ASP A 1 71 ? -4.053 -4.390 -15.321 1.00 79.06 71 ASP A C 1
ATOM 518 O O . ASP A 1 71 ? -4.963 -4.472 -14.494 1.00 79.06 71 ASP A O 1
ATOM 522 N N . ARG A 1 72 ? -2.786 -4.675 -14.994 1.00 79.31 72 ARG A N 1
ATOM 523 C CA . ARG A 1 72 ? -2.384 -5.067 -13.638 1.00 79.31 72 ARG A CA 1
ATOM 524 C C . ARG A 1 72 ? -2.689 -3.972 -12.611 1.00 79.31 72 ARG A C 1
ATOM 526 O O . ARG A 1 72 ? -3.212 -4.276 -11.542 1.00 79.31 72 ARG A O 1
ATOM 533 N N . VAL A 1 73 ? -2.364 -2.716 -12.915 1.00 86.12 73 VAL A N 1
ATOM 534 C CA . VAL A 1 73 ? -2.642 -1.566 -12.038 1.00 86.12 73 VAL A CA 1
ATOM 535 C C . VAL A 1 73 ? -4.144 -1.372 -11.858 1.00 86.12 73 VAL A C 1
ATOM 537 O O . VAL A 1 73 ? -4.593 -1.179 -10.732 1.00 86.12 73 VAL A O 1
ATOM 540 N N . ARG A 1 74 ? -4.927 -1.498 -12.931 1.00 82.62 74 ARG A N 1
ATOM 541 C CA . ARG A 1 74 ? -6.390 -1.424 -12.885 1.00 82.62 74 ARG A CA 1
ATOM 542 C C . ARG A 1 74 ? -6.988 -2.503 -11.987 1.00 82.62 74 ARG A C 1
ATOM 544 O O . ARG A 1 74 ? -7.779 -2.191 -11.108 1.00 82.62 74 ARG A O 1
ATOM 551 N N . ASN A 1 75 ? -6.533 -3.747 -12.124 1.00 82.69 75 ASN A N 1
ATOM 552 C CA . ASN A 1 75 ? -6.969 -4.843 -11.260 1.00 82.69 75 ASN A CA 1
ATOM 553 C C . ASN A 1 75 ? -6.632 -4.581 -9.779 1.00 82.69 75 ASN A C 1
ATOM 555 O O . ASN A 1 75 ? -7.453 -4.800 -8.895 1.00 82.69 75 ASN A O 1
ATOM 559 N N . LEU A 1 76 ? -5.440 -4.047 -9.490 1.00 83.25 76 LEU A N 1
ATOM 560 C CA . LEU A 1 76 ? -5.067 -3.671 -8.122 1.00 83.25 76 LEU A CA 1
ATOM 561 C C . LEU A 1 76 ? -5.963 -2.560 -7.560 1.00 83.25 76 LEU A C 1
ATOM 563 O O . LEU A 1 76 ? -6.343 -2.629 -6.393 1.00 83.25 76 LEU A O 1
ATOM 567 N N . ILE A 1 77 ? -6.337 -1.574 -8.378 1.00 84.94 77 ILE A N 1
ATOM 568 C CA . ILE A 1 77 ? -7.273 -0.513 -7.986 1.00 84.94 77 ILE A CA 1
ATOM 569 C C . ILE A 1 77 ? -8.668 -1.094 -7.713 1.00 84.94 77 ILE A C 1
ATOM 571 O O . ILE A 1 77 ? -9.242 -0.798 -6.665 1.00 84.94 77 ILE A O 1
ATOM 575 N N . ALA A 1 78 ? -9.179 -1.964 -8.588 1.00 81.19 78 ALA A N 1
ATOM 576 C CA . ALA A 1 78 ? -10.477 -2.621 -8.423 1.00 81.19 78 ALA A CA 1
ATOM 577 C C . ALA A 1 78 ? -10.551 -3.475 -7.141 1.00 81.19 78 ALA A C 1
ATOM 579 O O . ALA A 1 78 ? -11.592 -3.550 -6.493 1.00 81.19 78 ALA A O 1
ATOM 580 N N . LEU A 1 79 ? -9.427 -4.068 -6.729 1.00 79.25 79 LEU A N 1
ATOM 581 C CA . LEU A 1 79 ? -9.287 -4.817 -5.475 1.00 79.25 79 LEU A CA 1
ATOM 582 C C . LEU A 1 79 ? -9.075 -3.921 -4.236 1.00 79.25 79 LEU A C 1
ATOM 584 O O . LEU A 1 79 ? -8.834 -4.438 -3.145 1.00 79.25 79 LEU A O 1
ATOM 588 N N . GLY A 1 80 ? -9.108 -2.591 -4.381 1.00 77.62 80 GLY A N 1
ATOM 589 C CA . GLY A 1 80 ? -8.859 -1.633 -3.297 1.00 77.62 80 GLY A CA 1
ATOM 590 C C . GLY A 1 80 ? -7.389 -1.531 -2.864 1.00 77.62 80 GLY A C 1
ATOM 591 O O . GLY A 1 80 ? -7.080 -0.895 -1.859 1.00 77.62 80 GLY A O 1
ATOM 592 N N . ARG A 1 81 ? -6.460 -2.131 -3.618 1.00 81.75 81 ARG A N 1
ATOM 593 C CA . ARG A 1 81 ? -5.016 -2.190 -3.333 1.00 81.75 81 ARG A CA 1
ATOM 594 C C . ARG A 1 81 ? -4.261 -1.049 -4.022 1.00 81.75 81 ARG A C 1
ATOM 596 O O . ARG A 1 81 ? -3.287 -1.259 -4.747 1.00 81.75 81 ARG A O 1
ATOM 603 N N . THR A 1 82 ? -4.710 0.181 -3.788 1.00 81.31 82 THR A N 1
ATOM 604 C CA . THR A 1 82 ? -4.193 1.390 -4.453 1.00 81.31 82 THR A CA 1
ATOM 605 C C . THR A 1 82 ? -2.718 1.664 -4.134 1.00 81.31 82 THR A C 1
ATOM 607 O O . THR A 1 82 ? -1.979 2.133 -4.994 1.00 81.31 82 THR A O 1
ATOM 610 N N . GLU A 1 83 ? -2.248 1.328 -2.931 1.00 78.19 83 GLU A N 1
ATOM 611 C CA . GLU A 1 83 ? -0.835 1.488 -2.547 1.00 78.19 83 GLU A CA 1
ATOM 612 C C . GLU A 1 83 ? 0.089 0.551 -3.337 1.00 78.19 83 GLU A C 1
ATOM 614 O O . GLU A 1 83 ? 1.152 0.960 -3.811 1.00 78.19 83 GLU A O 1
ATOM 619 N N . ASP A 1 84 ? -0.348 -0.691 -3.559 1.00 80.31 84 ASP A N 1
ATOM 620 C CA . ASP A 1 84 ? 0.384 -1.656 -4.378 1.00 80.31 84 ASP A CA 1
ATOM 621 C C . ASP A 1 84 ? 0.418 -1.216 -5.846 1.00 80.31 84 ASP A C 1
ATOM 623 O O . ASP A 1 84 ? 1.455 -1.334 -6.501 1.00 80.31 84 ASP A O 1
ATOM 627 N N . ALA A 1 85 ? -0.684 -0.649 -6.346 1.00 82.94 85 ALA A N 1
ATOM 628 C CA . ALA A 1 85 ? -0.738 -0.029 -7.665 1.00 82.94 85 ALA A CA 1
ATOM 629 C C . ALA A 1 85 ? 0.289 1.111 -7.795 1.00 82.94 85 ALA A C 1
ATOM 631 O O . ALA A 1 85 ? 1.068 1.121 -8.748 1.00 82.94 85 ALA A O 1
ATOM 632 N N . VAL A 1 86 ? 0.362 2.026 -6.820 1.00 83.12 86 VAL A N 1
ATOM 633 C CA . VAL A 1 86 ? 1.347 3.126 -6.822 1.00 83.12 86 VAL A CA 1
ATOM 634 C C . VAL A 1 86 ? 2.774 2.587 -6.770 1.00 83.12 86 VAL A C 1
ATOM 636 O O . VAL A 1 86 ? 3.620 3.050 -7.534 1.00 83.12 86 VAL A O 1
ATOM 639 N N . ARG A 1 87 ? 3.054 1.572 -5.944 1.00 82.00 87 ARG A N 1
ATOM 640 C CA . ARG A 1 87 ? 4.388 0.955 -5.853 1.00 82.00 87 ARG A CA 1
ATOM 641 C C . ARG A 1 87 ? 4.832 0.345 -7.184 1.00 82.00 87 ARG A C 1
ATOM 643 O O . ARG A 1 87 ? 5.971 0.557 -7.597 1.00 82.00 87 ARG A O 1
ATOM 650 N N . VAL A 1 88 ? 3.935 -0.367 -7.868 1.00 84.69 88 VAL A N 1
ATOM 651 C CA . VAL A 1 88 ? 4.194 -0.984 -9.181 1.00 84.69 88 VAL A CA 1
ATOM 652 C C . VAL A 1 88 ? 4.478 0.074 -10.252 1.00 84.69 88 VAL A C 1
ATOM 654 O O . VAL A 1 88 ? 5.410 -0.082 -11.042 1.00 84.69 88 VAL A O 1
ATOM 657 N N . VAL A 1 89 ? 3.734 1.183 -10.256 1.00 84.50 89 VAL A N 1
ATOM 658 C CA . VAL A 1 89 ? 3.984 2.292 -11.190 1.00 84.50 89 VAL A CA 1
ATOM 659 C C . VAL A 1 89 ? 5.280 3.035 -10.850 1.00 84.50 89 VAL A C 1
ATOM 661 O O . VAL A 1 89 ? 6.065 3.339 -11.746 1.00 84.50 89 VAL A O 1
ATOM 664 N N . ARG A 1 90 ? 5.560 3.271 -9.565 1.00 83.06 90 ARG A N 1
ATOM 665 C CA . ARG A 1 90 ? 6.783 3.938 -9.091 1.00 83.06 90 ARG A CA 1
ATOM 666 C C . ARG A 1 90 ? 8.042 3.167 -9.476 1.00 83.06 90 ARG A C 1
ATOM 668 O O . ARG A 1 90 ? 9.009 3.775 -9.928 1.00 83.06 90 ARG A O 1
ATOM 675 N N . ALA A 1 91 ? 8.023 1.840 -9.332 1.00 81.75 91 ALA A N 1
ATOM 676 C CA . ALA A 1 91 ? 9.127 0.976 -9.750 1.00 81.75 91 ALA A CA 1
ATOM 677 C C . ALA A 1 91 ? 9.423 1.121 -11.252 1.00 81.75 91 ALA A C 1
ATOM 679 O O . ALA A 1 91 ? 10.578 1.078 -11.667 1.00 81.75 91 ALA A O 1
ATOM 680 N N . ARG A 1 92 ? 8.390 1.365 -12.068 1.00 78.31 92 ARG A N 1
ATOM 681 C CA . ARG A 1 92 ? 8.545 1.577 -13.509 1.00 78.31 92 ARG A CA 1
ATOM 682 C C . ARG A 1 92 ? 9.027 2.984 -13.869 1.00 78.31 92 ARG A C 1
ATOM 684 O O . ARG A 1 92 ? 9.807 3.114 -14.805 1.00 78.31 92 ARG A O 1
ATOM 691 N N . LEU A 1 93 ? 8.583 4.005 -13.138 1.00 77.50 93 LEU A N 1
ATOM 692 C CA . LEU A 1 93 ? 8.966 5.409 -13.345 1.00 77.50 93 LEU A CA 1
ATOM 693 C C . LEU A 1 93 ? 10.323 5.777 -12.717 1.00 77.50 93 LEU A C 1
ATOM 695 O O . LEU A 1 93 ? 10.690 6.947 -12.699 1.00 77.50 93 LEU A O 1
ATOM 699 N N . GLY A 1 94 ? 11.066 4.806 -12.179 1.00 77.31 94 GLY A N 1
ATOM 700 C CA . GLY A 1 94 ? 12.380 5.059 -11.587 1.00 77.31 94 GLY A CA 1
ATOM 701 C C . GLY A 1 94 ? 12.325 5.832 -10.266 1.00 77.31 94 GLY A C 1
ATOM 702 O O . GLY A 1 94 ? 13.260 6.560 -9.951 1.00 77.31 94 GLY A O 1
ATOM 703 N N . GLY A 1 95 ? 11.245 5.689 -9.491 1.00 73.31 95 GLY A N 1
ATOM 704 C CA . GLY A 1 95 ? 11.131 6.310 -8.167 1.00 73.31 95 GLY A CA 1
ATOM 705 C C . GLY A 1 95 ? 10.291 7.586 -8.103 1.00 73.31 95 GLY A C 1
ATOM 706 O O . GLY A 1 95 ? 10.106 8.105 -7.006 1.00 73.31 95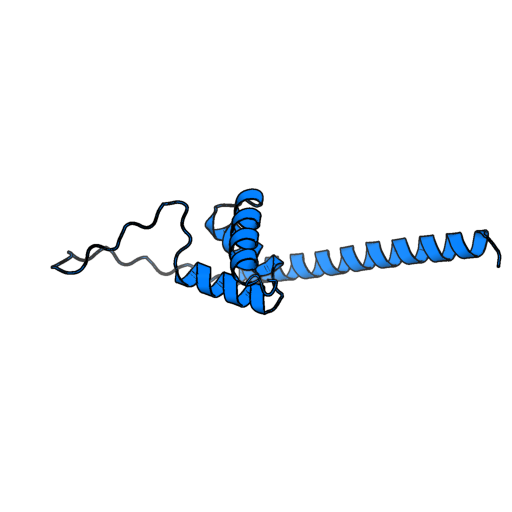 GLY A O 1
ATOM 707 N N . ASP A 1 96 ? 9.732 8.069 -9.218 1.00 76.50 96 ASP A N 1
ATOM 708 C CA . ASP A 1 96 ? 8.827 9.227 -9.20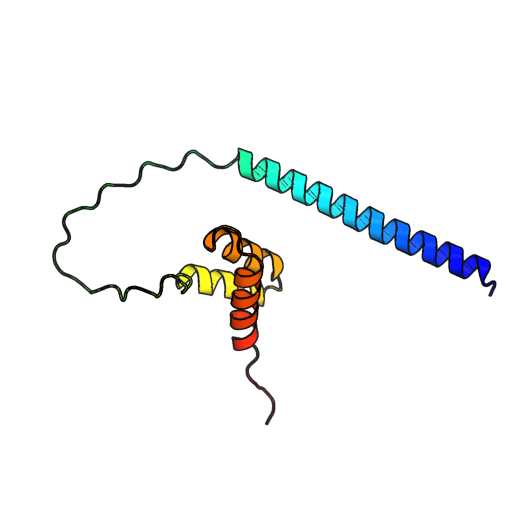6 1.00 76.50 96 ASP A CA 1
ATOM 709 C C . ASP A 1 96 ? 7.464 8.876 -8.582 1.00 76.50 96 ASP A C 1
ATOM 711 O O . ASP A 1 96 ? 6.553 8.347 -9.226 1.00 76.50 96 ASP A O 1
ATOM 715 N N . GLU A 1 97 ? 7.332 9.172 -7.292 1.00 75.56 97 GLU A N 1
ATOM 716 C CA . GLU A 1 97 ? 6.114 8.952 -6.515 1.00 75.56 97 GLU A CA 1
ATOM 717 C C . GLU A 1 97 ? 4.970 9.885 -6.936 1.00 75.56 97 GLU A C 1
ATOM 719 O O . GLU A 1 97 ? 3.818 9.451 -7.027 1.00 75.56 97 GLU A O 1
ATOM 724 N N . ALA A 1 98 ? 5.272 11.144 -7.262 1.00 75.44 98 ALA A N 1
ATOM 725 C CA . ALA A 1 98 ? 4.265 12.112 -7.687 1.00 75.44 98 ALA A CA 1
ATOM 726 C C . ALA A 1 98 ? 3.687 11.744 -9.064 1.00 75.44 98 ALA A C 1
ATOM 728 O O . ALA A 1 98 ? 2.471 11.838 -9.279 1.00 75.44 98 ALA A O 1
ATOM 729 N N . GLY A 1 99 ? 4.539 11.276 -9.979 1.00 75.06 99 GLY A N 1
ATOM 730 C CA . GLY A 1 99 ? 4.134 10.707 -11.262 1.00 75.06 99 GLY A CA 1
ATOM 731 C C . GLY A 1 99 ? 3.321 9.426 -11.099 1.00 75.06 99 GLY A C 1
ATOM 732 O O . GLY A 1 99 ? 2.254 9.294 -11.705 1.00 75.06 99 GLY A O 1
ATOM 733 N N . ALA A 1 100 ? 3.752 8.519 -10.219 1.00 80.94 100 ALA A N 1
ATOM 734 C CA . ALA A 1 100 ? 3.047 7.265 -9.964 1.00 80.94 100 ALA A CA 1
ATOM 735 C C . ALA A 1 100 ? 1.635 7.487 -9.405 1.00 80.94 100 ALA A C 1
ATOM 737 O O . ALA A 1 100 ? 0.671 6.895 -9.896 1.00 80.94 100 ALA A O 1
ATOM 738 N N . LEU A 1 101 ? 1.490 8.400 -8.441 1.00 79.38 101 LEU A N 1
ATOM 739 C CA . LEU A 1 101 ? 0.192 8.763 -7.881 1.00 79.38 101 LEU A CA 1
ATOM 740 C C . LEU A 1 101 ? -0.727 9.377 -8.946 1.00 79.38 101 LEU A C 1
ATOM 742 O O . LEU A 1 101 ? -1.911 9.048 -9.010 1.00 79.38 101 LEU A O 1
ATOM 746 N N . ARG A 1 102 ? -0.188 10.241 -9.816 1.00 80.56 102 ARG A N 1
ATOM 747 C CA . ARG A 1 102 ? -0.950 10.872 -10.905 1.00 80.56 102 ARG A CA 1
ATOM 748 C C . ARG A 1 102 ? -1.483 9.839 -11.897 1.00 80.56 102 ARG A C 1
ATOM 750 O O . ARG A 1 102 ? -2.639 9.932 -12.306 1.00 80.56 102 ARG A O 1
ATOM 757 N N . VAL A 1 103 ? -0.667 8.849 -12.249 1.00 81.69 103 VAL A N 1
ATOM 758 C CA . VAL A 1 103 ? -1.045 7.742 -13.137 1.00 81.69 103 VAL A CA 1
ATOM 759 C C . VAL A 1 103 ? -2.136 6.877 -12.508 1.00 81.69 103 VAL A C 1
ATOM 761 O O . VAL A 1 103 ? -3.161 6.637 -13.143 1.00 81.69 103 VAL A O 1
ATOM 764 N N . VAL A 1 104 ? -1.963 6.457 -11.253 1.00 84.06 104 VAL A N 1
ATOM 765 C CA . VAL A 1 104 ? -2.952 5.625 -10.548 1.00 84.06 104 VAL A CA 1
ATOM 766 C C . VAL A 1 104 ? -4.274 6.368 -10.372 1.00 84.06 104 VAL A C 1
ATOM 768 O O . VAL A 1 104 ? -5.335 5.791 -10.594 1.00 84.06 104 VAL A O 1
ATOM 771 N N . ARG A 1 105 ? -4.235 7.669 -10.058 1.00 83.69 105 ARG A N 1
ATOM 772 C CA . ARG A 1 105 ? -5.445 8.494 -9.937 1.00 83.69 105 ARG A CA 1
ATOM 773 C C . ARG A 1 105 ? -6.173 8.663 -11.270 1.00 83.69 105 ARG A C 1
ATOM 775 O O . ARG A 1 105 ? -7.397 8.705 -11.282 1.00 83.69 105 ARG A O 1
ATOM 782 N N . ARG A 1 106 ? -5.437 8.745 -12.384 1.00 81.31 106 ARG A N 1
ATOM 783 C CA . ARG A 1 106 ? -6.019 8.765 -13.735 1.00 81.31 106 ARG A CA 1
ATOM 784 C C . ARG A 1 106 ? -6.717 7.437 -14.051 1.00 81.31 106 ARG A C 1
ATOM 786 O O . ARG A 1 106 ? -7.862 7.457 -14.478 1.00 81.31 106 ARG A O 1
ATOM 793 N N . LEU A 1 107 ? -6.063 6.313 -13.758 1.00 81.25 107 LEU A N 1
ATOM 794 C CA . LEU A 1 107 ? -6.586 4.961 -13.996 1.00 81.25 107 LEU A CA 1
ATOM 795 C C . LEU A 1 107 ? -7.792 4.605 -13.116 1.00 81.25 107 LEU A C 1
ATOM 797 O O . LEU A 1 107 ? -8.753 4.028 -13.606 1.00 81.25 107 LEU A O 1
ATOM 801 N N . GLY A 1 108 ? -7.778 4.983 -11.837 1.00 77.00 108 GLY A N 1
ATOM 802 C CA . GLY A 1 108 ? -8.920 4.776 -10.938 1.00 77.00 108 GLY A CA 1
ATOM 803 C C . GLY A 1 108 ? -10.071 5.760 -11.165 1.00 77.00 108 GLY A C 1
ATOM 804 O O . GLY A 1 108 ? -11.206 5.477 -10.793 1.00 77.00 108 GLY A O 1
ATOM 805 N N . GLY A 1 109 ? -9.795 6.914 -11.783 1.00 68.75 109 GLY A N 1
ATOM 806 C CA . GLY A 1 109 ? -10.809 7.889 -12.186 1.00 68.75 109 GLY A CA 1
ATOM 807 C C . GLY A 1 109 ? -11.602 7.463 -13.424 1.00 68.75 109 GLY A C 1
ATOM 808 O O . GLY A 1 109 ? -12.789 7.756 -13.497 1.00 68.75 109 GLY A O 1
ATOM 809 N N . GLU A 1 110 ? -10.983 6.726 -14.354 1.00 59.91 110 GLU A N 1
ATOM 810 C CA . GLU A 1 110 ? -11.653 6.165 -15.543 1.00 59.91 110 GLU A CA 1
ATOM 811 C C . GLU A 1 110 ? -12.664 5.049 -15.202 1.00 59.91 110 GLU A C 1
ATOM 813 O O . GLU A 1 110 ? -13.526 4.732 -16.017 1.00 59.91 110 GLU A O 1
ATOM 818 N N . GLU A 1 111 ? -12.593 4.467 -14.000 1.00 50.62 111 GLU A N 1
ATOM 819 C CA . GLU A 1 111 ? -13.482 3.390 -13.534 1.00 50.62 111 GLU A CA 1
ATOM 820 C C . GLU A 1 111 ? -14.663 3.870 -12.681 1.00 50.62 111 GLU A C 1
ATOM 822 O O . GLU A 1 111 ? -15.511 3.069 -12.294 1.00 50.62 111 GLU A O 1
ATOM 827 N N . ARG A 1 112 ? -14.760 5.179 -12.420 1.00 49.12 112 ARG A N 1
ATOM 828 C CA . ARG A 1 112 ? -16.024 5.806 -12.030 1.00 49.12 112 ARG A CA 1
ATOM 829 C C . ARG A 1 112 ? -16.691 6.315 -13.305 1.00 49.12 112 ARG A C 1
ATOM 831 O O . ARG A 1 112 ? -16.491 7.483 -13.644 1.00 49.12 112 ARG A O 1
ATOM 838 N N . PRO A 1 113 ? -17.465 5.487 -14.039 1.00 45.50 113 PRO A N 1
ATOM 839 C CA . PRO A 1 113 ? -18.402 6.056 -14.987 1.00 45.50 113 PRO A CA 1
ATOM 840 C C . PRO A 1 113 ? -19.254 7.049 -14.202 1.00 45.50 113 PRO A C 1
ATOM 842 O O . PRO A 1 113 ? -19.711 6.751 -13.096 1.00 45.50 113 PRO A O 1
ATOM 845 N N . ALA A 1 114 ? -19.401 8.247 -14.754 1.00 47.75 114 ALA A N 1
ATOM 846 C CA . ALA A 1 114 ? -20.392 9.206 -14.318 1.00 47.75 114 ALA A CA 1
ATOM 847 C C . ALA A 1 114 ? -21.775 8.537 -14.412 1.00 47.75 114 ALA A C 1
ATOM 849 O O . ALA A 1 114 ? -22.438 8.590 -15.439 1.00 47.75 114 ALA A O 1
ATOM 850 N N . LEU A 1 115 ? -22.181 7.845 -13.350 1.00 49.41 115 LEU A N 1
ATOM 851 C CA . LEU A 1 115 ? -23.549 7.406 -13.106 1.00 49.41 115 LEU A CA 1
ATOM 852 C C . LEU A 1 115 ? -24.310 8.560 -12.452 1.00 49.41 115 LEU A C 1
ATOM 854 O O . LEU A 1 115 ? -24.899 8.381 -11.401 1.00 49.41 115 LEU A O 1
ATOM 858 N N . GLU A 1 116 ? -24.261 9.750 -13.042 1.00 47.56 116 GLU A N 1
ATOM 859 C CA . GLU A 1 116 ? -25.129 10.867 -12.671 1.00 47.56 116 GLU A CA 1
ATOM 860 C C . GLU A 1 116 ? -25.299 11.766 -13.896 1.00 47.56 116 GLU A C 1
ATOM 862 O O . GLU A 1 116 ? -24.453 12.621 -14.165 1.00 47.56 116 GLU A O 1
ATOM 867 N N . SER A 1 117 ? -26.363 11.512 -14.665 1.00 38.94 117 SER A N 1
ATOM 868 C CA . SER A 1 117 ? -27.334 12.486 -15.214 1.00 38.94 117 SER A CA 1
ATOM 869 C C . SER A 1 117 ? -28.245 11.799 -16.228 1.00 38.94 117 SER A C 1
ATOM 871 O O . SER A 1 117 ? -27.764 11.500 -17.343 1.00 38.94 117 SER A O 1
#

Radius of gyration: 22.53 Å; chains: 1; bounding box: 48×31×76 Å

Organism: NCBI:txid2831970